Protein AF-A0A401RLR8-F1 (afdb_monomer_lite)

Organism: Chiloscyllium punctatum (NCBI:txid137246)

Foldseek 3Di:
DDQWDWDFDPDDDGDTAFIWGADPVQGTETAEGAPPDDPVNVCVRVVDDYHYDPNYYYDDD

Radius of gyration: 11.18 Å; chains: 1; bounding box: 33×28×22 Å

InterPro domains:
  IPR004165 Coenzyme A transferase family I [PTHR13707] (10-61)
  IPR037171 NagB/RpiA transferase-like [SSF100950] (17-60)

pLDDT: mean 79.52, std 14.81, range [38.34, 93.5]

Structure (mmCIF, N/CA/C/O backbone):
data_AF-A0A401RLR8-F1
#
_entry.id   AF-A0A401RLR8-F1
#
loop_
_atom_site.group_PDB
_atom_site.id
_atom_site.type_symbol
_atom_site.label_atom_id
_atom_site.label_alt_id
_atom_site.label_comp_id
_atom_site.label_asym_id
_atom_site.label_entity_id
_atom_site.label_seq_id
_atom_site.pdbx_PDB_ins_code
_atom_site.Cartn_x
_atom_site.Cartn_y
_atom_site.Cartn_z
_atom_site.occupancy
_atom_site.B_iso_or_equiv
_atom_site.auth_seq_id
_atom_site.auth_comp_id
_atom_site.auth_asym_id
_atom_site.auth_atom_id
_atom_site.pdbx_PDB_model_num
ATOM 1 N N . MET A 1 1 ? 0.293 22.327 -0.134 1.00 38.34 1 MET A N 1
ATOM 2 C CA . MET A 1 1 ? -0.673 21.303 0.315 1.00 38.34 1 MET A CA 1
ATOM 3 C C . MET A 1 1 ? 0.027 19.971 0.142 1.00 38.34 1 MET A C 1
ATOM 5 O O . MET A 1 1 ? 0.003 19.413 -0.941 1.00 38.34 1 MET A O 1
ATOM 9 N N . GLU A 1 2 ? 0.792 19.560 1.146 1.00 44.31 2 GLU A N 1
ATOM 10 C CA . GLU A 1 2 ? 1.600 18.339 1.091 1.00 44.31 2 GLU A CA 1
ATOM 11 C C . GLU A 1 2 ? 0.813 17.222 1.782 1.00 44.31 2 GLU A C 1
ATOM 13 O O . GLU A 1 2 ? 0.928 17.025 2.986 1.00 44.31 2 GLU A O 1
ATOM 18 N N . THR A 1 3 ? -0.064 16.541 1.045 1.00 50.16 3 THR A N 1
ATOM 19 C CA . THR A 1 3 ? -0.804 15.362 1.531 1.00 50.16 3 THR A CA 1
ATOM 20 C C . THR A 1 3 ? -0.129 14.089 1.027 1.00 50.16 3 THR A C 1
ATOM 22 O O . THR A 1 3 ? -0.702 13.312 0.276 1.00 50.16 3 THR A O 1
ATOM 25 N N . GLY A 1 4 ? 1.137 13.902 1.399 1.00 59.00 4 GLY A N 1
ATOM 26 C CA . GLY A 1 4 ? 1.904 12.712 1.045 1.00 59.00 4 GLY A CA 1
ATOM 27 C C . GLY A 1 4 ? 2.771 12.267 2.213 1.00 59.00 4 GLY A C 1
ATOM 28 O O . GLY A 1 4 ? 3.770 12.916 2.513 1.00 59.00 4 GLY A O 1
ATOM 29 N N . PHE A 1 5 ? 2.412 11.170 2.879 1.00 67.44 5 PHE A N 1
ATOM 30 C CA . PHE A 1 5 ? 3.293 10.518 3.847 1.00 67.44 5 PHE A CA 1
ATOM 31 C C . PHE A 1 5 ? 4.124 9.454 3.130 1.00 67.44 5 PHE A C 1
ATOM 33 O O . PHE A 1 5 ? 3.583 8.568 2.469 1.00 67.44 5 PHE A O 1
ATOM 40 N N . VAL A 1 6 ? 5.448 9.550 3.246 1.00 66.25 6 VAL A N 1
ATOM 41 C CA . VAL A 1 6 ? 6.390 8.632 2.599 1.00 66.25 6 VAL A CA 1
ATOM 42 C C . VAL A 1 6 ? 6.994 7.715 3.654 1.00 66.25 6 VAL A C 1
ATOM 44 O O . VAL A 1 6 ? 7.622 8.186 4.603 1.00 66.25 6 VAL A O 1
ATOM 47 N N . LEU A 1 7 ? 6.838 6.401 3.478 1.00 66.38 7 LEU A N 1
ATOM 48 C CA . LEU A 1 7 ? 7.507 5.419 4.333 1.00 66.38 7 LEU A CA 1
ATOM 49 C C . LEU A 1 7 ? 8.995 5.329 3.969 1.00 66.38 7 LEU A C 1
ATOM 51 O O . LEU A 1 7 ? 9.349 4.902 2.865 1.00 66.38 7 LEU A O 1
ATOM 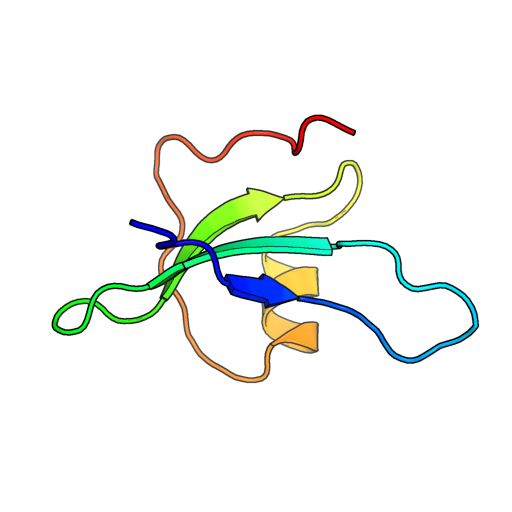55 N N . TYR A 1 8 ? 9.855 5.682 4.926 1.00 63.28 8 TYR A N 1
ATOM 56 C CA . TYR A 1 8 ? 11.304 5.484 4.865 1.00 63.28 8 TYR A CA 1
ATOM 57 C C . TYR A 1 8 ? 11.705 4.320 5.777 1.00 63.28 8 TYR A C 1
ATOM 59 O O . TYR A 1 8 ? 11.280 4.251 6.929 1.00 63.28 8 TYR A O 1
ATOM 67 N N . PHE A 1 9 ? 12.539 3.405 5.278 1.00 60.03 9 PHE A N 1
ATOM 68 C CA . PHE A 1 9 ? 13.096 2.314 6.081 1.00 60.03 9 PHE A CA 1
ATOM 69 C C . PHE A 1 9 ? 14.475 2.703 6.624 1.00 60.03 9 PHE A C 1
ATOM 71 O O . PHE A 1 9 ? 15.360 3.086 5.860 1.00 60.03 9 PHE A O 1
ATOM 78 N N . VAL A 1 10 ? 14.686 2.574 7.937 1.00 50.06 10 VAL A N 1
ATOM 79 C CA . VAL A 1 10 ? 15.991 2.826 8.568 1.00 50.06 10 VAL A CA 1
ATOM 80 C C . VAL A 1 10 ? 16.840 1.555 8.487 1.00 50.06 10 VAL A C 1
ATOM 82 O O . VAL A 1 10 ? 16.996 0.830 9.463 1.00 50.06 10 VAL A O 1
ATOM 85 N N . ASN A 1 11 ? 17.389 1.256 7.307 1.00 48.59 11 ASN A N 1
ATOM 86 C CA . ASN A 1 11 ? 18.549 0.370 7.204 1.00 48.59 11 ASN A CA 1
ATOM 87 C C . ASN A 1 11 ? 19.405 0.752 5.987 1.00 48.59 11 ASN A C 1
ATOM 89 O O . ASN A 1 11 ? 19.042 0.500 4.842 1.00 48.59 11 ASN A O 1
ATOM 93 N N . ARG A 1 12 ? 20.550 1.380 6.275 1.00 53.84 12 ARG A N 1
ATOM 94 C CA . ARG A 1 12 ? 21.684 1.717 5.388 1.00 53.84 12 ARG A CA 1
ATOM 95 C C . ARG A 1 12 ? 21.453 2.668 4.1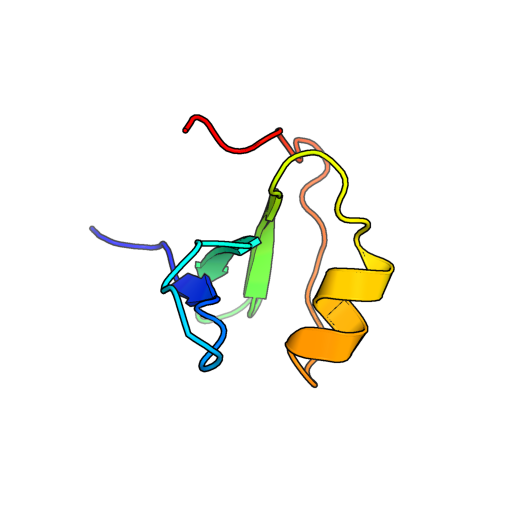97 1.00 53.84 12 ARG A C 1
ATOM 97 O O . ARG A 1 12 ? 22.411 3.356 3.868 1.00 53.84 12 ARG A O 1
ATOM 104 N N . LEU A 1 13 ? 20.258 2.803 3.616 1.00 56.47 13 LEU A N 1
ATOM 105 C CA . LEU A 1 13 ? 19.933 3.812 2.586 1.00 56.47 13 LEU A CA 1
ATOM 106 C C . LEU A 1 13 ? 18.458 4.261 2.710 1.00 56.47 13 LEU A C 1
ATOM 108 O O . LEU A 1 13 ? 17.589 3.395 2.812 1.00 56.47 13 LEU A O 1
ATOM 112 N N . PRO A 1 14 ? 18.131 5.570 2.678 1.00 56.16 14 PRO A N 1
ATOM 113 C CA . PRO A 1 14 ? 16.748 6.046 2.714 1.00 56.16 14 PRO A CA 1
ATOM 114 C C . PRO A 1 14 ? 16.085 5.891 1.335 1.00 56.16 14 PRO A C 1
ATOM 116 O O . PRO A 1 14 ? 15.909 6.858 0.600 1.00 56.16 14 PRO A O 1
ATOM 119 N N . LEU A 1 15 ? 15.722 4.662 0.969 1.00 64.44 15 LEU A N 1
ATOM 120 C CA . LEU A 1 15 ? 14.859 4.3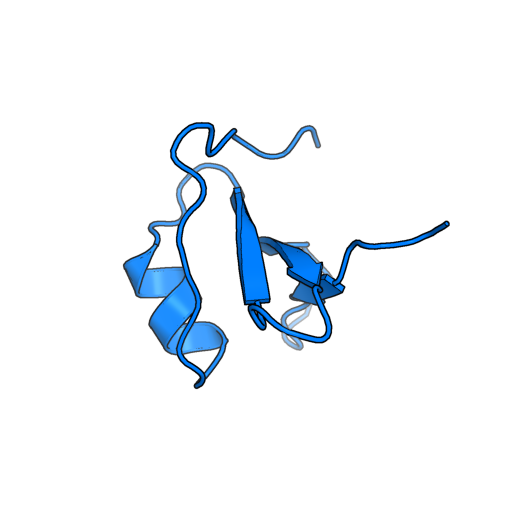99 -0.184 1.00 64.44 15 LEU A CA 1
ATOM 121 C C . LEU A 1 15 ? 13.390 4.537 0.241 1.00 64.44 15 LEU A C 1
ATOM 123 O O . LEU A 1 15 ? 12.976 4.024 1.286 1.00 64.44 15 LEU A O 1
ATOM 127 N N . ARG A 1 16 ? 12.608 5.254 -0.568 1.00 76.19 16 ARG A N 1
ATOM 128 C CA . ARG A 1 16 ? 11.162 5.427 -0.389 1.00 76.19 16 ARG A CA 1
ATOM 129 C C . ARG A 1 16 ? 10.448 4.156 -0.859 1.00 76.19 16 ARG A C 1
ATOM 131 O O . ARG A 1 16 ? 10.715 3.698 -1.964 1.00 76.19 16 ARG A O 1
ATOM 138 N N . LYS A 1 17 ? 9.559 3.584 -0.038 1.00 82.00 17 LYS A N 1
ATOM 139 C CA . LYS A 1 17 ? 8.861 2.318 -0.363 1.00 82.00 17 LYS A CA 1
ATOM 140 C C . LYS A 1 17 ? 7.434 2.497 -0.881 1.00 82.00 17 LYS A C 1
ATOM 142 O O . LYS A 1 17 ? 6.953 1.674 -1.654 1.00 82.00 17 LYS A O 1
ATOM 147 N N . ALA A 1 18 ? 6.745 3.522 -0.397 1.00 87.88 18 ALA A N 1
ATOM 148 C CA . ALA A 1 18 ? 5.348 3.785 -0.702 1.00 87.88 18 ALA A CA 1
ATOM 149 C C . ALA A 1 18 ? 4.990 5.234 -0.363 1.00 87.88 18 ALA A C 1
ATOM 151 O O . ALA A 1 18 ? 5.598 5.833 0.534 1.00 87.88 18 ALA A O 1
ATOM 152 N N . VAL A 1 19 ? 3.976 5.758 -1.050 1.00 88.12 19 VAL A N 1
ATOM 153 C CA . VAL A 1 19 ? 3.369 7.066 -0.793 1.00 88.12 19 VAL A CA 1
ATOM 154 C C . VAL A 1 19 ? 1.921 6.865 -0.364 1.00 88.12 19 VAL A C 1
ATOM 156 O O . VAL A 1 19 ? 1.156 6.150 -1.019 1.00 88.12 19 VAL A O 1
ATOM 159 N N . PHE A 1 20 ? 1.550 7.526 0.728 1.00 89.31 20 PHE A N 1
ATOM 160 C CA . PHE A 1 20 ? 0.195 7.536 1.258 1.00 89.31 20 PHE A CA 1
ATOM 161 C C . PHE A 1 20 ? -0.419 8.920 1.158 1.00 89.31 20 PHE A C 1
ATOM 163 O O . PHE A 1 20 ? 0.196 9.905 1.567 1.00 89.31 20 PHE A O 1
ATOM 170 N N . ASP A 1 21 ? -1.661 8.964 0.700 1.00 89.12 21 ASP A N 1
ATOM 171 C CA . ASP A 1 21 ? -2.546 10.090 0.945 1.00 89.12 21 ASP A CA 1
ATOM 172 C C . ASP A 1 21 ? -3.072 9.995 2.383 1.00 89.12 21 ASP A C 1
ATOM 174 O O . ASP A 1 21 ? -3.484 8.920 2.841 1.00 89.12 21 ASP A O 1
ATOM 178 N N . VAL A 1 22 ? -2.995 11.108 3.112 1.00 87.75 22 VAL A N 1
ATOM 179 C CA . VAL A 1 22 ? -3.411 11.192 4.515 1.00 87.75 22 VAL A CA 1
ATOM 180 C C . VAL A 1 22 ? -4.644 12.072 4.599 1.00 87.75 22 VAL A C 1
ATOM 182 O O . VAL A 1 22 ? -4.554 13.299 4.523 1.00 87.75 22 VAL A O 1
ATOM 185 N N . ASP A 1 23 ? -5.791 11.441 4.817 1.00 86.44 23 ASP A N 1
ATOM 186 C CA . ASP A 1 23 ? -7.057 12.127 5.025 1.00 86.44 23 ASP A CA 1
ATOM 187 C C . ASP A 1 23 ? -7.473 12.019 6.496 1.00 86.44 23 ASP A C 1
ATOM 189 O O . ASP A 1 23 ? -7.448 10.945 7.098 1.00 86.44 23 ASP A O 1
ATOM 193 N N . LYS A 1 24 ? -7.882 13.140 7.098 1.00 83.06 24 LYS A N 1
ATOM 194 C CA . LYS A 1 24 ? -8.251 13.181 8.524 1.00 83.06 24 LYS A CA 1
ATOM 195 C C . LYS A 1 24 ? -9.478 12.326 8.860 1.00 83.06 24 LYS A C 1
ATOM 197 O O . LYS A 1 24 ? -9.622 11.927 10.009 1.00 83.06 24 LYS A O 1
ATOM 202 N N . ASN A 1 25 ? -10.354 12.069 7.890 1.00 87.06 25 ASN A N 1
ATOM 203 C CA . ASN A 1 25 ? -11.584 11.304 8.080 1.00 87.06 25 ASN A CA 1
ATOM 204 C C . ASN A 1 25 ? -11.434 9.845 7.626 1.00 87.06 25 ASN A C 1
ATOM 206 O O . ASN A 1 25 ? -12.023 8.957 8.234 1.00 87.06 25 ASN A O 1
ATOM 210 N N . LYS A 1 26 ? -10.671 9.591 6.554 1.00 82.88 26 LYS A N 1
ATOM 211 C CA . LYS A 1 26 ? -10.510 8.259 5.941 1.00 82.88 26 LYS A CA 1
ATOM 212 C C . LYS A 1 26 ? -9.242 7.523 6.385 1.00 82.88 26 LYS A C 1
ATOM 214 O O . LYS A 1 26 ? -9.152 6.315 6.185 1.00 82.88 26 LYS A O 1
ATOM 219 N N . GLY A 1 27 ? -8.280 8.223 6.982 1.00 87.88 27 GLY A N 1
ATOM 220 C CA . GLY A 1 27 ? -6.994 7.665 7.390 1.00 87.88 27 GLY A CA 1
ATOM 221 C C . GLY A 1 27 ? -5.990 7.594 6.238 1.00 87.88 27 GLY A C 1
ATOM 222 O O . GLY A 1 27 ? -5.895 8.512 5.422 1.00 87.88 27 GLY A O 1
ATOM 223 N N . LEU A 1 28 ? -5.211 6.511 6.198 1.00 90.19 28 LEU A N 1
ATOM 224 C CA . LEU A 1 28 ? -4.147 6.309 5.216 1.00 90.19 28 LEU A CA 1
ATOM 225 C C . LEU A 1 28 ? -4.675 5.602 3.967 1.00 90.19 28 LEU A C 1
ATOM 227 O O . LEU A 1 28 ? -5.283 4.531 4.055 1.00 90.19 28 LEU A O 1
ATOM 231 N N . THR A 1 29 ? -4.371 6.163 2.800 1.00 92.12 29 THR A N 1
ATOM 232 C CA . THR A 1 29 ? -4.633 5.524 1.508 1.00 92.12 29 THR A CA 1
ATOM 233 C C . THR A 1 29 ? -3.334 5.370 0.733 1.00 92.12 29 THR A C 1
ATOM 235 O O . THR A 1 29 ? -2.691 6.357 0.395 1.00 92.12 29 THR A O 1
ATOM 238 N N . LEU A 1 30 ? -2.941 4.135 0.430 1.00 91.88 30 LEU A N 1
ATOM 239 C CA . LEU A 1 30 ? -1.785 3.833 -0.407 1.00 91.88 30 LEU A CA 1
ATOM 240 C C . LEU A 1 30 ? -2.077 4.267 -1.850 1.00 91.88 30 LEU A C 1
ATOM 242 O O . LEU A 1 30 ? -2.975 3.713 -2.490 1.00 91.88 30 LEU A O 1
ATOM 246 N N . ILE A 1 31 ? -1.321 5.245 -2.349 1.00 92.75 31 ILE A N 1
ATOM 247 C CA . ILE A 1 31 ? -1.498 5.819 -3.691 1.00 92.75 31 ILE A CA 1
ATOM 248 C C . ILE A 1 31 ? -0.364 5.457 -4.647 1.00 92.75 31 ILE A C 1
ATOM 250 O O . ILE A 1 31 ? -0.611 5.325 -5.847 1.00 92.75 31 ILE A O 1
ATOM 254 N N . GLU A 1 32 ? 0.847 5.239 -4.131 1.00 90.81 32 GLU A N 1
ATOM 255 C CA . GLU A 1 32 ? 1.996 4.819 -4.935 1.00 90.81 32 GLU A CA 1
ATOM 256 C C . GLU A 1 32 ? 2.839 3.782 -4.191 1.00 90.81 32 GLU A C 1
ATOM 258 O O . GLU A 1 32 ? 2.996 3.856 -2.970 1.00 90.81 32 GLU A O 1
ATOM 263 N N . ILE A 1 33 ? 3.390 2.816 -4.926 1.00 89.81 33 ILE A N 1
ATOM 264 C CA . ILE A 1 33 ? 4.228 1.738 -4.386 1.00 89.81 33 ILE A CA 1
ATOM 265 C C . ILE A 1 33 ? 5.522 1.598 -5.192 1.00 89.81 33 ILE A C 1
ATOM 267 O O . ILE A 1 33 ? 5.520 1.752 -6.414 1.00 89.81 33 ILE A O 1
ATOM 271 N N . PHE A 1 34 ? 6.636 1.331 -4.510 1.00 88.12 34 PHE A N 1
ATOM 272 C CA . PHE A 1 34 ? 7.916 1.068 -5.162 1.00 88.12 34 PHE A CA 1
ATOM 273 C C . PHE A 1 34 ? 7.852 -0.225 -5.985 1.00 88.12 34 PHE A C 1
ATOM 275 O O . PHE A 1 34 ? 7.235 -1.210 -5.569 1.00 88.12 34 PHE A O 1
ATOM 282 N N . GLU A 1 35 ? 8.496 -0.224 -7.151 1.00 83.94 35 GLU A N 1
ATOM 283 C CA . GLU A 1 35 ? 8.504 -1.380 -8.045 1.00 83.94 35 GLU A CA 1
ATOM 284 C C . GLU A 1 35 ? 9.118 -2.610 -7.357 1.00 83.94 35 GLU A C 1
ATOM 286 O O . GLU A 1 35 ? 10.150 -2.536 -6.693 1.00 83.94 35 GLU A O 1
ATOM 291 N N . GLY A 1 36 ? 8.452 -3.757 -7.489 1.00 84.38 36 GLY A N 1
ATOM 292 C CA . GLY A 1 36 ? 8.883 -5.004 -6.856 1.00 84.38 36 GLY A CA 1
ATOM 293 C C . GLY A 1 36 ? 8.463 -5.171 -5.391 1.00 84.38 36 GLY A C 1
ATOM 294 O O . GLY A 1 36 ? 8.747 -6.220 -4.818 1.00 84.38 36 GLY A O 1
ATOM 295 N N . LEU A 1 37 ? 7.759 -4.204 -4.788 1.00 87.75 37 LEU A N 1
ATOM 296 C CA . LEU A 1 37 ? 7.078 -4.395 -3.502 1.00 87.75 37 LEU A CA 1
ATOM 297 C C . LEU A 1 37 ? 5.603 -4.739 -3.705 1.00 87.75 37 LEU A C 1
ATOM 299 O O . LEU A 1 37 ? 4.939 -4.224 -4.604 1.00 87.75 37 LEU A O 1
ATOM 303 N N . THR A 1 38 ? 5.069 -5.586 -2.828 1.00 90.38 38 THR A N 1
ATOM 304 C CA . THR A 1 38 ? 3.639 -5.895 -2.781 1.00 90.38 38 THR A CA 1
ATOM 305 C C . THR A 1 38 ? 2.940 -5.106 -1.678 1.00 90.38 38 THR A C 1
ATOM 307 O O . THR A 1 38 ? 3.555 -4.651 -0.714 1.00 90.38 38 THR A O 1
ATOM 310 N N . VAL A 1 39 ? 1.615 -4.974 -1.774 1.00 90.00 39 VAL A N 1
ATOM 311 C CA . VAL A 1 39 ? 0.798 -4.358 -0.711 1.00 90.00 39 VAL A CA 1
ATOM 312 C C . VAL A 1 39 ? 1.002 -5.066 0.637 1.00 90.00 39 VAL A C 1
ATOM 314 O O . VAL A 1 39 ? 0.983 -4.416 1.681 1.00 90.00 39 VAL A O 1
ATOM 317 N N . ASP A 1 40 ? 1.233 -6.380 0.623 1.00 90.06 40 ASP A N 1
ATOM 318 C CA . ASP A 1 40 ? 1.502 -7.166 1.829 1.00 90.06 40 ASP A CA 1
ATOM 319 C C . ASP A 1 40 ? 2.841 -6.786 2.485 1.00 90.06 40 ASP A C 1
ATOM 321 O O . ASP A 1 40 ? 2.907 -6.607 3.702 1.00 90.06 40 ASP A O 1
ATOM 325 N N . ASP A 1 41 ? 3.888 -6.548 1.686 1.00 88.62 41 ASP A N 1
ATOM 326 C CA . ASP A 1 41 ? 5.175 -6.043 2.184 1.00 88.62 41 ASP A CA 1
ATOM 327 C C . ASP A 1 41 ? 5.017 -4.676 2.854 1.00 88.62 41 ASP A C 1
ATOM 329 O O . ASP A 1 41 ? 5.604 -4.413 3.910 1.00 88.62 41 ASP A O 1
ATOM 333 N N . ILE A 1 42 ? 4.184 -3.811 2.268 1.00 87.88 42 ILE A N 1
ATOM 334 C CA . ILE A 1 42 ? 3.868 -2.505 2.844 1.00 87.88 42 ILE A CA 1
ATOM 335 C C . ILE A 1 42 ? 3.091 -2.673 4.154 1.00 87.88 42 ILE A C 1
ATOM 337 O O . ILE A 1 42 ? 3.456 -2.043 5.145 1.00 87.88 42 ILE A O 1
ATOM 341 N N . ARG A 1 43 ? 2.096 -3.564 4.231 1.00 88.19 43 ARG A N 1
ATOM 342 C CA . ARG A 1 43 ? 1.375 -3.858 5.488 1.00 88.19 43 ARG A CA 1
ATOM 343 C C . ARG A 1 43 ? 2.312 -4.317 6.599 1.00 88.19 43 ARG A C 1
ATOM 345 O O . ARG A 1 43 ? 2.261 -3.770 7.700 1.00 88.19 43 ARG A O 1
ATOM 352 N N . LYS A 1 44 ? 3.228 -5.236 6.289 1.00 85.88 44 LYS A N 1
ATOM 353 C CA . LYS A 1 44 ? 4.254 -5.715 7.230 1.00 85.88 44 LYS A CA 1
ATOM 354 C C . LYS A 1 44 ? 5.189 -4.601 7.704 1.00 85.88 44 LYS A C 1
ATOM 356 O O . LYS A 1 44 ? 5.599 -4.613 8.858 1.00 85.88 44 LYS A O 1
ATOM 361 N N . CYS A 1 45 ? 5.520 -3.640 6.838 1.00 81.62 45 CYS A N 1
ATOM 362 C CA . CYS A 1 45 ? 6.394 -2.516 7.190 1.00 81.62 45 CYS A CA 1
ATOM 363 C C . CYS A 1 45 ? 5.684 -1.405 7.978 1.00 81.62 45 CYS A C 1
ATOM 365 O O . CYS A 1 45 ? 6.327 -0.733 8.779 1.00 81.62 45 CYS A O 1
ATOM 367 N N . THR A 1 46 ? 4.397 -1.167 7.714 1.00 81.19 46 THR A N 1
ATOM 368 C CA . THR A 1 46 ? 3.674 0.007 8.239 1.00 81.19 46 THR A CA 1
ATOM 369 C C . THR A 1 46 ? 3.107 -0.249 9.634 1.00 81.19 46 THR A C 1
ATOM 371 O O . THR A 1 46 ? 2.951 0.688 10.411 1.00 81.19 46 THR A O 1
ATOM 374 N N . GLY A 1 47 ? 2.796 -1.509 9.967 1.00 80.50 47 GLY A N 1
ATOM 375 C CA . GLY A 1 47 ? 2.239 -1.881 11.274 1.00 80.50 47 GLY A CA 1
ATOM 376 C C . GLY A 1 47 ? 0.850 -1.293 11.557 1.00 80.50 47 GLY A C 1
ATOM 377 O O . GLY A 1 47 ? 0.408 -1.295 12.702 1.00 80.50 47 GLY A O 1
ATOM 378 N N . CYS A 1 48 ? 0.172 -0.772 10.533 1.00 83.19 48 CYS A N 1
ATOM 379 C CA . CYS A 1 48 ? -1.138 -0.137 10.615 1.00 83.19 48 CYS A CA 1
ATOM 380 C C . CYS A 1 48 ? -1.955 -0.471 9.362 1.00 83.19 48 CYS A C 1
ATOM 382 O O . CYS A 1 48 ? -1.396 -0.667 8.279 1.00 83.19 48 CYS A O 1
ATOM 384 N N . ASP A 1 49 ? -3.278 -0.530 9.522 1.00 88.31 49 ASP A N 1
ATOM 385 C CA . ASP A 1 49 ? -4.205 -0.718 8.412 1.00 88.31 49 ASP A CA 1
ATOM 386 C C . ASP A 1 49 ? -4.308 0.537 7.544 1.00 88.31 49 ASP A C 1
ATOM 388 O O . ASP A 1 49 ? -4.334 1.667 8.032 1.00 88.31 49 ASP A O 1
ATOM 392 N N . PHE A 1 50 ? -4.402 0.321 6.237 1.00 91.00 50 PHE A N 1
ATOM 393 C CA . PHE A 1 50 ? -4.583 1.370 5.246 1.00 91.00 50 PHE A CA 1
ATOM 394 C C . PHE A 1 50 ? -5.450 0.865 4.095 1.00 91.00 50 PHE A C 1
ATOM 396 O O . PHE A 1 50 ? -5.500 -0.334 3.794 1.00 91.00 50 PHE A O 1
ATOM 403 N N . SER A 1 51 ? -6.109 1.802 3.421 1.00 93.50 51 SER A N 1
ATOM 404 C CA . SER A 1 51 ? -6.851 1.525 2.192 1.00 93.50 51 SER A CA 1
ATOM 405 C C . SER A 1 51 ? -5.914 1.533 0.989 1.00 93.50 51 SER A C 1
ATOM 407 O O . SER A 1 51 ? -4.930 2.267 0.966 1.00 93.50 51 SER A O 1
ATOM 409 N N . VAL A 1 52 ? -6.213 0.736 -0.034 1.00 93.38 52 VAL A N 1
ATOM 410 C CA . VAL A 1 52 ? -5.457 0.744 -1.294 1.00 93.38 52 VAL A CA 1
ATOM 411 C C . VAL A 1 52 ? -6.245 1.538 -2.323 1.00 93.38 52 VAL A C 1
ATOM 413 O O . VAL A 1 52 ? -7.428 1.270 -2.533 1.00 93.38 52 VAL A O 1
ATOM 416 N N . SER A 1 53 ? -5.602 2.517 -2.958 1.00 93.31 53 SER A N 1
ATOM 417 C CA . SER A 1 53 ? -6.225 3.266 -4.045 1.00 93.31 53 SER A CA 1
ATOM 418 C C . SER A 1 53 ? -6.560 2.324 -5.210 1.00 93.31 53 SER A C 1
ATOM 420 O O . SER A 1 53 ? -5.698 1.547 -5.623 1.00 93.31 53 SER A O 1
ATOM 422 N N . PRO A 1 54 ? -7.765 2.405 -5.805 1.00 92.94 54 PRO A N 1
ATOM 423 C CA . PRO A 1 54 ? -8.079 1.660 -7.027 1.00 92.94 54 PRO A CA 1
ATOM 424 C C . PRO A 1 54 ? -7.194 2.085 -8.208 1.00 92.94 54 PRO A C 1
ATOM 426 O O . PRO A 1 54 ? -7.013 1.323 -9.150 1.00 92.94 54 PRO A O 1
ATOM 429 N N . ASN A 1 55 ? -6.610 3.283 -8.131 1.00 93.00 55 ASN A N 1
ATOM 430 C CA . ASN A 1 55 ? -5.656 3.817 -9.095 1.00 93.00 55 ASN A CA 1
ATOM 431 C C . ASN A 1 55 ? -4.230 3.753 -8.528 1.00 93.00 55 ASN A C 1
ATOM 433 O O . ASN A 1 55 ? -3.485 4.724 -8.653 1.00 93.00 55 ASN A O 1
ATOM 437 N N . LEU A 1 56 ? -3.875 2.670 -7.827 1.00 91.00 56 LEU A N 1
ATOM 438 C CA . LEU A 1 56 ? -2.519 2.475 -7.316 1.00 91.00 56 LEU A CA 1
ATOM 439 C C . LEU A 1 56 ? -1.532 2.490 -8.485 1.00 91.00 56 LEU A C 1
ATOM 441 O O . LEU A 1 56 ? -1.693 1.743 -9.451 1.00 91.00 56 LEU A O 1
ATOM 445 N N . ARG A 1 57 ? -0.509 3.339 -8.392 1.00 91.69 57 ARG A N 1
ATOM 446 C CA . ARG A 1 57 ? 0.510 3.480 -9.436 1.00 91.69 57 ARG A CA 1
ATOM 447 C C . ARG A 1 57 ? 1.886 3.057 -8.929 1.00 91.69 57 ARG A C 1
ATOM 449 O O . ARG A 1 57 ? 2.156 3.176 -7.731 1.00 91.69 57 ARG A O 1
ATOM 456 N N . PRO A 1 58 ? 2.773 2.590 -9.820 1.00 89.44 58 PRO A N 1
ATOM 457 C CA . PRO A 1 58 ? 4.183 2.509 -9.484 1.00 89.44 58 PRO A CA 1
ATOM 458 C C . PRO A 1 58 ? 4.706 3.914 -9.167 1.00 89.44 58 PRO A C 1
ATOM 460 O O . PRO A 1 58 ? 4.318 4.891 -9.813 1.00 89.44 58 PRO A O 1
ATOM 463 N N . MET A 1 59 ? 5.568 4.021 -8.160 1.00 86.50 59 MET A N 1
ATOM 464 C CA . MET A 1 59 ? 6.249 5.275 -7.853 1.00 86.50 59 MET A CA 1
ATOM 465 C C . MET A 1 59 ? 7.148 5.692 -9.018 1.00 86.50 59 MET A C 1
ATOM 467 O O . MET A 1 59 ? 7.935 4.891 -9.519 1.00 86.50 59 MET A O 1
ATOM 471 N N . ALA A 1 60 ? 7.073 6.965 -9.403 1.00 74.62 60 ALA A N 1
ATOM 472 C CA . ALA A 1 60 ? 8.082 7.570 -10.262 1.00 74.62 60 ALA A CA 1
ATOM 473 C C . ALA A 1 60 ? 9.359 7.807 -9.435 1.00 74.62 60 ALA A C 1
ATOM 475 O O . ALA A 1 60 ? 9.293 8.436 -8.375 1.00 74.62 60 ALA A O 1
ATOM 476 N N . GLN A 1 61 ? 10.484 7.246 -9.889 1.00 60.41 61 GLN A N 1
ATOM 477 C CA . GLN A 1 61 ? 11.792 7.353 -9.232 1.00 60.41 61 GLN A CA 1
ATOM 478 C C . GLN A 1 61 ? 12.428 8.732 -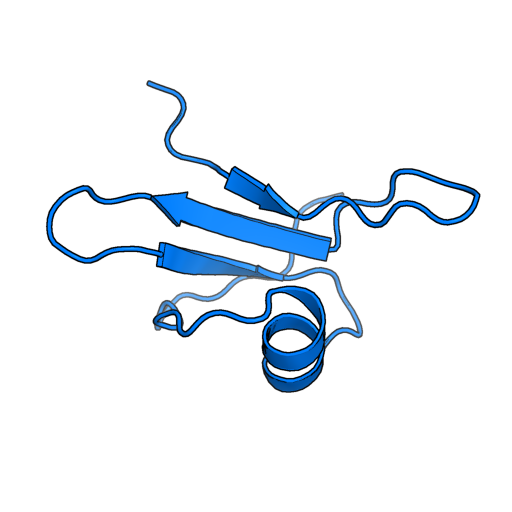9.426 1.00 60.41 61 GLN A C 1
ATOM 480 O O . GLN A 1 61 ? 12.317 9.276 -10.548 1.00 60.41 61 GLN A O 1
#

Secondary structure (DSSP, 8-state):
----EEEE--SSS--EEEEEEEETTTEEEEEEE-TT--HHHHHHHH-S--EEEEEEEEPP-

Sequence (61 aa):
METGFVLYFVNRLPLRKAVFDVDKNKGLTLIEIFEGLTVDDIRKCTGCDFSVSPNLRPMAQ

=== Feature glossary ===
Key to the feature types in this record:

— What the protein is —

Primary structure: the covalent order of the twenty standard amino acids along the backbone. Two proteins with the same sequence will (almost always) fold to the same structure; two with 30% identity often share a fold but not the details.

Database cross-references. InterPro integrates a dozen domain/family signature databases into unified entries with residue-range hits. GO terms attach function/process/location labels with evidence codes. CATH codes position the fold in a four-level structural taxonomy. Organism is the NCBI-taxonomy species name.

— Where its atoms are —

The mmCIF block holds the 3D Cartesian coordinates of each backbone atom (N, Cα, C, O) in ångströms. mmCIF is the PDB's canonical archive format — a tagged-loop text representation of the atomic model.

Six rendered views show the 3D structure from the faces of a cube — i.e. along ±x, ±y, ±z. Rendering representation is drawn randomly per protein from cartoon (secondary-structure ribbons), sticks (backbone bonds), or molecular surface; coloring is either N→C rainbow (blue at the N-terminus through red at the C-terminus) or one color per chain.

— Local backbone conformation —

DSSP 8-state secondary structure assigns each residue one of H (α-helix), G (3₁₀-helix), I (π-helix), E (extended β-strand), B (isolated β-bridge), T (hydrogen-bonded turn), S (bend), or '-' (coil). The assignment is computed from backbone hydrogen-bond geometry via the Kabsch–Sander algorithm.

P-SEA three-state annotation labels each residue as helix, strand, or coil based purely on the geometry of the Cα trace. It serves as a fallback when the full backbone (and thus DSSP) is unavailable.

The φ/ψ torsion pair specifies the backbone conformation at each residue. φ rotates about the N–Cα bond, ψ about the Cα–C bond. Steric clashes forbid most of the (φ, ψ) plane — the allowed regions (α-helix basin, β-sheet basin, left-handed helix) are the Ramachandran-allowed regions.

— Global shape and packing —

The geometric summary reports three shape descriptors. Rg (radius of gyration) measures how spread out the Cα atoms are about their centre of mass; compact globular proteins have small Rg, elongated or unfolded ones large. Cα contacts (<8 Å, |i−j|>4) count long-range residue pairs in spatial proximity — high for tightly packed folds, near zero for rods or random coil. The bounding-box extents give the protein's footprint along x, y, z in Å.

Accessible surface area quantifies burial. A residue with SASA near zero is packed into the hydrophobic core; one with SASA >100 Å² sits on the surface. Computed here via the Shrake–Rupley numerical algorithm with a 1.4 Å probe.

Plot images: a contact map (which residues are close in 3D, as an N×N binary image), a Ramachandran scatter (backbone torsion angles, revealing secondary-structure composition at a glance), and — for AlphaFold structures — a PAE heatmap (pairwise prediction confidence).

— Structural neighborhood —

The Foldseek 3Di string encodes local tertiary geometry as a 20-letter alphabet — one character 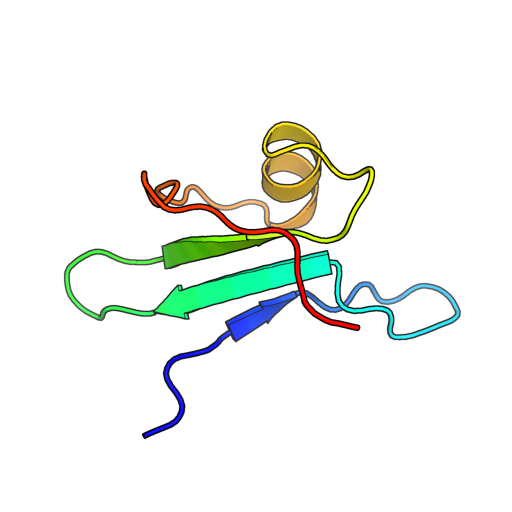per residue — derived from the relative positions of nearby Cα atoms. Unlike the amino-acid sequence, 3Di is a direct function of the 3D structure, so two proteins with the same fold have similar 3Di strings even at low sequence identity.

Nearest PDB neighbors are the top structural matches found by Foldseek when searching this structure against the entire Protein Data Bank. Each hit reports a TM-score (0 to 1; >0.5 almost always implies the same fold) and an E-value. These are *structural* homologs — they may share no detectable sequence similarity.

— Confidence and disorder —

For AlphaFold models, the B-factor field carries pLDDT — the model's own estimate of local accuracy on a 0–100 scale. Regions with pLDDT<50 should be treated as essentially unmodeled; they often correspond to intrinsically disordered segments.

B-factor (Debye–Waller factor) reflects atomic displacement in the crystal lattice. It is an experimental observable (units Å²), not a prediction; low values mean the atom 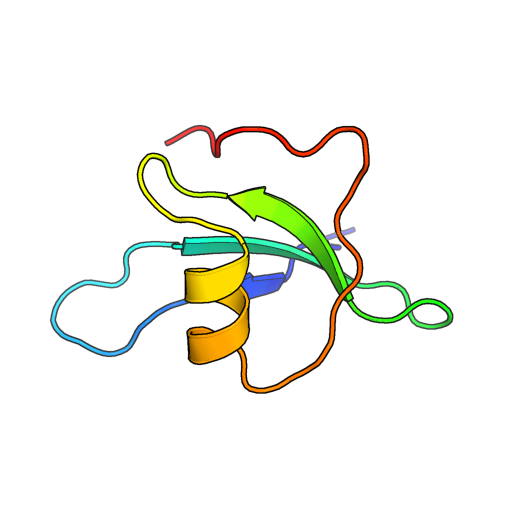is pinned down, high values mean it moves or is heterogeneous across the crystal.

Predicted aligned error is AlphaFold's pairwise confidence. Unlike pLDDT (per-residue), PAE is per-residue-pair and captures whether two parts of the structure are correctly placed relative to each other. Units are ångströms of expected positional error.